Protein AF-A5PBW7-F1 (afdb_monomer)

Solvent-accessible surface area (backbone atoms only — not comparable to full-atom values): 5885 Å² total; per-residue (Å²): 134,88,78,90,85,82,87,80,88,65,82,70,96,70,88,80,74,85,81,78,78,98,72,79,95,56,72,62,61,53,51,53,47,51,38,52,52,53,45,43,58,60,48,43,75,74,28,55,65,46,84,74,48,76,46,69,57,79,86,53,34,36,40,42,33,29,36,30,60,50,97,52,80,86,53,22,40,36,44,29,35,24,35,71,88,77,42,77,80,45,76,47,76,72

pLDDT: mean 72.89, std 20.52, range [33.12, 94.44]

Mean predicted aligned error: 12.85 Å

Radius of gyration: 16.7 Å; Cα contacts (8 Å, |Δi|>4): 130; chains: 1; bounding box: 35×58×32 Å

Nearest PDB structures (foldseek):
  6o38-assembly2_H  TM=7.677E-01  e=3.581E-01  Acinetobacter nosocomialis M2
  3kul-assembly1_A  TM=6.427E-01  e=1.148E+00  Homo sapiens
  7xmj-assembly1_A  TM=5.083E-01  e=2.707E+00  Lactococcus lactis subsp. lactis KF147
  1fgk-assembly1_B  TM=5.675E-01  e=4.996E+00  Homo sapiens

Sequence (94 aa):
MLGGCATYGDGGLLGGILGGNDYGYDARGDFERAAVEACGREASRYGSVNIQRVDQQGRDYVYVYGRIETRDYNRDEFTCVFREDGRIVDFQTR

Foldseek 3Di:
DDDDDDDPPDDPPPPPPPDDDDDDPDPVVVQQVLQCVVLCVVLVVVAHKDWDDWDDDDQFKIKTWTFHDDPDPVWGIKIWIATPVSDTPDIDID

Structure (mmCIF, N/CA/C/O backbone):
data_AF-A5PBW7-F1
#
_entry.id   AF-A5PBW7-F1
#
loop_
_atom_site.group_PDB
_atom_site.id
_atom_site.type_symbol
_atom_site.label_atom_id
_atom_site.label_alt_id
_atom_site.label_comp_id
_atom_site.label_asym_id
_atom_site.label_entity_id
_atom_site.label_seq_id
_atom_site.pdbx_PDB_ins_code
_atom_site.Cartn_x
_atom_site.Cartn_y
_atom_site.Cartn_z
_atom_site.occupancy
_atom_site.B_iso_or_equiv
_atom_site.auth_seq_id
_atom_site.auth_comp_id
_atom_site.auth_asym_id
_atom_site.auth_atom_id
_atom_site.pdbx_PDB_model_num
ATOM 1 N N . MET A 1 1 ? 2.736 48.493 -6.885 1.00 41.75 1 MET A N 1
ATOM 2 C CA . MET A 1 1 ? 2.326 48.264 -5.487 1.00 41.75 1 MET A CA 1
ATOM 3 C C . MET A 1 1 ? 1.858 46.825 -5.362 1.00 41.75 1 MET A C 1
ATOM 5 O O . MET A 1 1 ? 0.872 46.514 -6.006 1.00 41.75 1 MET A O 1
ATOM 9 N N . LEU A 1 2 ? 2.598 46.035 -4.565 1.00 46.28 2 LEU A N 1
ATOM 10 C CA . LEU A 1 2 ? 2.232 44.768 -3.897 1.00 46.28 2 LEU A CA 1
ATOM 11 C C . LEU A 1 2 ? 1.746 43.594 -4.777 1.00 46.28 2 LEU A C 1
ATOM 13 O O . LEU A 1 2 ? 0.836 43.754 -5.568 1.00 46.28 2 LEU A O 1
ATOM 17 N N . GLY A 1 3 ? 2.232 42.359 -4.661 1.00 44.50 3 GLY A N 1
ATOM 18 C CA . GLY A 1 3 ? 3.147 41.703 -3.724 1.00 44.50 3 GLY A CA 1
ATOM 19 C C . GLY A 1 3 ? 3.012 40.178 -3.918 1.00 44.50 3 GLY A C 1
ATOM 20 O O . GLY A 1 3 ? 2.019 39.729 -4.485 1.00 44.50 3 GLY A O 1
ATOM 21 N N . GLY A 1 4 ? 4.032 39.408 -3.510 1.00 46.66 4 GLY A N 1
ATOM 22 C CA . GLY A 1 4 ? 4.081 37.932 -3.580 1.00 46.66 4 GLY A CA 1
ATOM 23 C C . GLY A 1 4 ? 2.955 37.251 -2.782 1.00 46.66 4 GLY A C 1
ATOM 24 O O . GLY A 1 4 ? 2.157 37.928 -2.148 1.00 46.66 4 GLY A O 1
ATOM 25 N N . CYS A 1 5 ? 2.789 35.931 -2.751 1.00 51.25 5 CYS A N 1
ATOM 26 C CA . CYS A 1 5 ? 3.708 34.788 -2.689 1.00 51.25 5 CYS A CA 1
ATOM 27 C C . CYS A 1 5 ? 2.933 33.547 -3.226 1.00 51.25 5 CYS A C 1
ATOM 29 O O . CYS A 1 5 ? 1.710 33.568 -3.271 1.00 51.25 5 CYS A O 1
ATOM 31 N N . ALA A 1 6 ? 3.520 32.461 -3.726 1.00 47.56 6 ALA A N 1
ATOM 32 C CA . ALA A 1 6 ? 4.408 31.579 -2.994 1.00 47.56 6 ALA A CA 1
ATOM 33 C C . ALA A 1 6 ? 5.223 30.689 -3.947 1.00 47.56 6 ALA A C 1
ATOM 35 O O . ALA A 1 6 ? 4.694 29.829 -4.647 1.00 47.56 6 ALA A O 1
ATOM 36 N N . THR A 1 7 ? 6.535 30.894 -3.919 1.00 51.47 7 THR A N 1
ATOM 37 C CA . THR A 1 7 ? 7.525 29.885 -4.281 1.00 51.47 7 THR A CA 1
ATOM 38 C C . THR A 1 7 ? 7.804 29.081 -3.013 1.00 51.47 7 THR A C 1
ATOM 40 O O . THR A 1 7 ? 8.530 29.543 -2.140 1.00 51.47 7 THR A O 1
ATOM 43 N N . TYR A 1 8 ? 7.189 27.907 -2.878 1.00 44.59 8 TYR A N 1
ATOM 44 C CA . TYR A 1 8 ? 7.635 26.889 -1.926 1.00 44.59 8 TYR A CA 1
ATOM 45 C C . TYR A 1 8 ? 8.501 25.891 -2.690 1.00 44.59 8 TYR A C 1
ATOM 47 O O . TYR A 1 8 ? 8.070 24.804 -3.058 1.00 44.59 8 TYR A O 1
ATOM 55 N N . GLY A 1 9 ? 9.736 26.306 -2.963 1.00 52.59 9 GLY A N 1
ATOM 56 C CA . GLY A 1 9 ? 10.848 25.377 -2.866 1.00 52.59 9 GLY A CA 1
ATOM 57 C C . GLY A 1 9 ? 11.241 25.361 -1.398 1.00 52.59 9 GLY A C 1
ATOM 58 O O . GLY A 1 9 ? 11.991 26.227 -0.973 1.00 52.59 9 GLY A O 1
ATOM 59 N N . ASP A 1 10 ? 10.675 24.444 -0.623 1.00 43.06 10 ASP A N 1
ATOM 60 C CA . ASP A 1 10 ? 11.167 24.143 0.717 1.00 43.06 10 ASP A CA 1
ATOM 61 C C . ASP A 1 10 ? 10.965 22.651 0.960 1.00 43.06 10 ASP A C 1
ATOM 63 O O . ASP A 1 10 ? 9.905 22.096 0.657 1.00 43.06 10 ASP A O 1
ATOM 67 N N . GLY A 1 11 ? 12.050 21.998 1.364 1.00 42.38 11 GLY A N 1
ATOM 68 C CA . GLY A 1 11 ? 12.223 20.556 1.367 1.00 42.38 11 GLY A CA 1
ATOM 69 C C . GLY A 1 11 ? 11.036 19.845 1.993 1.00 42.38 11 GLY A C 1
ATOM 70 O O . GLY A 1 11 ? 10.696 20.073 3.152 1.00 42.38 11 GLY A O 1
ATOM 71 N N . GLY A 1 12 ? 10.423 18.968 1.193 1.00 36.91 12 GLY A N 1
ATOM 72 C CA . GLY A 1 12 ? 9.327 18.113 1.611 1.00 36.91 12 GLY A CA 1
ATOM 73 C C . GLY A 1 12 ? 9.629 17.494 2.968 1.00 36.91 12 GLY A C 1
ATOM 74 O O . GLY A 1 12 ? 10.622 16.789 3.151 1.00 36.91 12 GLY A O 1
ATOM 75 N N . LEU A 1 13 ? 8.741 17.806 3.902 1.00 41.06 13 LEU A N 1
ATOM 76 C CA . LEU A 1 13 ? 8.703 17.448 5.310 1.00 41.06 13 LEU A CA 1
ATOM 77 C C . LEU A 1 13 ? 8.495 15.931 5.519 1.00 41.06 13 LEU 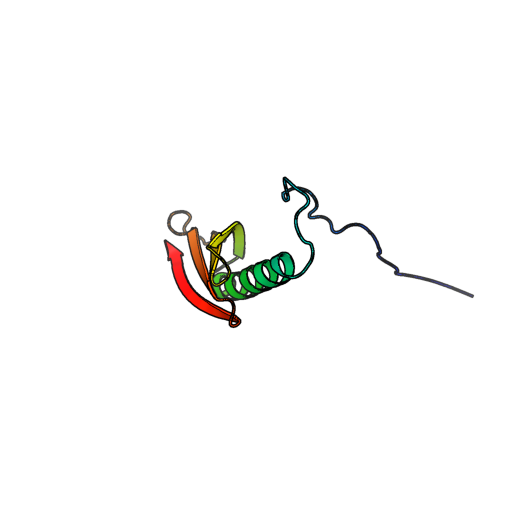A C 1
ATOM 79 O O . LEU A 1 13 ? 7.603 15.518 6.248 1.00 41.06 13 LEU A O 1
ATOM 83 N N . LEU A 1 14 ? 9.276 15.097 4.828 1.00 46.28 14 LEU A N 1
ATOM 84 C CA . LEU A 1 14 ? 9.293 13.630 4.902 1.00 46.28 14 LEU A CA 1
ATOM 85 C C . LEU A 1 14 ? 10.734 13.072 4.823 1.00 46.28 14 LEU A C 1
ATOM 87 O O . LEU A 1 14 ? 10.940 11.884 4.588 1.00 46.28 14 LEU A O 1
ATOM 91 N N . GLY A 1 15 ? 11.750 13.917 5.033 1.00 37.44 15 GLY A N 1
ATOM 92 C CA . GLY A 1 15 ? 13.181 13.586 4.945 1.00 37.44 15 GLY A CA 1
ATOM 93 C C . GLY A 1 15 ? 13.752 12.740 6.092 1.00 37.44 15 GLY A C 1
ATOM 94 O O . GLY A 1 15 ? 14.877 12.987 6.510 1.00 37.44 15 GLY A O 1
ATOM 95 N N . GLY A 1 16 ? 12.998 11.777 6.633 1.00 36.22 16 GLY A N 1
ATOM 96 C CA . GLY A 1 16 ? 13.385 11.055 7.856 1.00 36.22 16 GLY A CA 1
ATOM 97 C C . GLY A 1 16 ? 13.500 9.529 7.778 1.00 36.22 16 GLY A C 1
ATOM 98 O O . GLY A 1 16 ? 14.044 8.945 8.708 1.00 36.22 16 GLY A O 1
ATOM 99 N N . ILE A 1 17 ? 13.004 8.862 6.727 1.00 45.00 17 ILE A N 1
ATOM 100 C CA . ILE A 1 17 ? 12.917 7.378 6.706 1.00 45.00 17 ILE A CA 1
ATOM 101 C C . ILE A 1 17 ? 13.707 6.737 5.550 1.00 45.00 17 ILE A C 1
ATOM 103 O O . ILE A 1 17 ? 13.883 5.525 5.508 1.00 45.00 17 ILE A O 1
ATOM 107 N N . LEU A 1 18 ? 14.268 7.520 4.630 1.00 43.41 18 LEU A N 1
ATOM 108 C CA . LEU A 1 18 ? 15.018 6.977 3.492 1.00 43.41 18 LEU A CA 1
ATOM 109 C C . LEU A 1 18 ? 16.500 6.839 3.847 1.00 43.41 18 LEU A C 1
ATOM 111 O O . LEU A 1 18 ? 17.369 7.561 3.362 1.00 43.41 18 LEU A O 1
ATOM 115 N N . GLY A 1 19 ? 16.770 5.909 4.759 1.00 37.75 19 GLY A N 1
ATOM 116 C CA . GLY A 1 19 ? 18.114 5.438 5.037 1.00 37.75 19 GLY A CA 1
ATOM 117 C C . GLY A 1 19 ? 18.681 4.685 3.835 1.00 37.75 19 GLY A C 1
ATOM 118 O O . GLY A 1 19 ? 18.295 3.551 3.577 1.00 37.75 19 GLY A O 1
ATOM 119 N N . GLY A 1 20 ? 19.669 5.292 3.180 1.00 36.91 20 GLY A N 1
ATOM 120 C CA . GLY A 1 20 ? 20.793 4.554 2.617 1.00 36.91 20 GLY A CA 1
ATOM 121 C C . GLY A 1 20 ? 20.854 4.412 1.095 1.00 36.91 20 GLY A C 1
ATOM 122 O O . GLY A 1 20 ? 20.129 3.626 0.500 1.00 36.91 20 GLY A O 1
ATOM 123 N N . ASN A 1 21 ? 21.928 5.003 0.563 1.00 35.91 21 ASN A N 1
ATOM 124 C CA . ASN A 1 21 ? 22.732 4.539 -0.572 1.00 35.91 21 ASN A CA 1
ATOM 125 C C . ASN A 1 21 ? 22.268 4.926 -1.987 1.00 35.91 21 ASN A C 1
ATOM 127 O O . ASN A 1 21 ? 21.424 4.278 -2.600 1.00 35.91 21 ASN A O 1
ATOM 131 N N . ASP A 1 22 ? 22.951 5.945 -2.517 1.00 46.84 22 ASP A N 1
ATOM 132 C CA . ASP A 1 22 ? 23.356 6.152 -3.912 1.00 46.84 22 ASP A CA 1
ATOM 133 C C . ASP A 1 22 ? 23.297 4.913 -4.827 1.00 46.84 22 ASP A C 1
ATOM 135 O O . ASP A 1 22 ? 24.320 4.273 -5.042 1.00 46.84 22 ASP A O 1
ATOM 139 N N . TYR A 1 23 ? 22.145 4.612 -5.444 1.00 33.31 23 TYR A N 1
ATOM 140 C CA . TYR A 1 23 ? 22.061 3.776 -6.655 1.00 33.31 23 TYR A CA 1
ATOM 141 C C . TYR A 1 23 ? 20.806 4.119 -7.489 1.00 33.31 23 TYR A C 1
ATOM 143 O O . TYR A 1 23 ? 19.719 3.617 -7.218 1.00 33.31 23 TYR A O 1
ATOM 151 N N . GLY A 1 24 ? 20.966 4.926 -8.548 1.00 33.12 24 GLY A N 1
ATOM 152 C CA . GLY A 1 24 ? 20.018 5.010 -9.676 1.00 33.12 24 GLY A CA 1
ATOM 153 C C .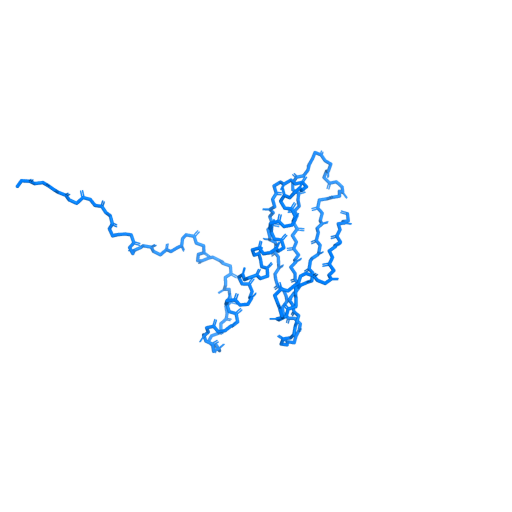 GLY A 1 24 ? 18.687 5.719 -9.394 1.00 33.12 24 GLY A C 1
ATOM 154 O O . GLY A 1 24 ? 17.637 5.081 -9.343 1.00 33.12 24 GLY A O 1
ATOM 155 N N . TYR A 1 25 ? 18.734 7.042 -9.240 1.00 35.19 25 TYR A N 1
ATOM 156 C CA . TYR A 1 25 ? 17.560 7.913 -9.136 1.00 35.19 25 TYR A CA 1
ATOM 157 C C . TYR A 1 25 ? 16.728 7.884 -10.433 1.00 35.19 25 TYR A C 1
ATOM 159 O O . TYR A 1 25 ? 17.259 8.157 -11.503 1.00 35.19 25 TYR A O 1
ATOM 167 N N . ASP A 1 26 ? 15.474 7.429 -10.321 1.00 47.56 26 ASP A N 1
ATOM 168 C CA . ASP A 1 26 ? 14.235 8.064 -10.827 1.00 47.56 26 ASP A CA 1
ATOM 169 C C . ASP A 1 26 ? 13.117 7.015 -11.011 1.00 47.56 26 ASP A C 1
ATOM 171 O O . ASP A 1 26 ? 12.067 7.119 -10.390 1.00 47.56 26 ASP A O 1
ATOM 175 N N . ALA A 1 27 ? 13.359 5.893 -11.697 1.00 46.69 27 ALA A N 1
ATOM 176 C CA . ALA A 1 27 ? 12.291 4.915 -11.982 1.00 46.69 27 ALA A CA 1
ATOM 177 C C . ALA A 1 27 ? 11.759 4.144 -10.751 1.00 46.69 27 ALA A C 1
ATOM 179 O O . ALA A 1 27 ? 10.592 3.755 -10.704 1.00 46.69 27 ALA A O 1
ATOM 180 N N . ARG A 1 28 ? 12.609 3.903 -9.741 1.00 53.94 28 ARG A N 1
ATOM 181 C CA . ARG A 1 28 ? 12.218 3.154 -8.531 1.00 53.94 28 ARG A CA 1
ATOM 182 C C . ARG A 1 28 ? 11.293 3.951 -7.619 1.00 53.94 28 ARG A C 1
ATOM 184 O O . ARG A 1 28 ? 10.319 3.394 -7.122 1.00 53.94 28 ARG A O 1
ATOM 191 N N . GLY A 1 29 ? 11.570 5.245 -7.464 1.00 65.62 29 GLY A N 1
ATOM 192 C CA . GLY A 1 29 ? 10.762 6.136 -6.638 1.00 65.62 29 GLY A CA 1
ATOM 193 C C . GLY A 1 29 ? 9.367 6.349 -7.218 1.00 65.62 29 GLY A C 1
ATOM 194 O O . GLY A 1 29 ? 8.399 6.378 -6.464 1.00 65.62 29 GLY A O 1
ATOM 195 N N . ASP A 1 30 ? 9.240 6.434 -8.545 1.00 75.12 30 ASP A N 1
ATOM 196 C CA . ASP A 1 30 ? 7.936 6.578 -9.198 1.00 75.12 30 ASP A CA 1
ATOM 197 C C . ASP A 1 30 ? 7.088 5.309 -9.096 1.00 75.12 30 ASP A C 1
ATOM 199 O O . ASP A 1 30 ? 5.883 5.391 -8.850 1.00 75.12 30 ASP A O 1
ATOM 203 N N . PHE A 1 31 ? 7.708 4.131 -9.213 1.00 78.69 31 PHE A N 1
ATOM 204 C CA . PHE A 1 31 ? 6.992 2.866 -9.083 1.00 78.69 31 PHE A CA 1
ATOM 205 C C . PHE A 1 31 ? 6.552 2.587 -7.639 1.00 78.69 31 PHE A C 1
ATOM 207 O O . PHE A 1 31 ? 5.396 2.232 -7.406 1.00 78.69 31 PHE A O 1
ATOM 214 N N . GLU A 1 32 ? 7.425 2.819 -6.653 1.00 78.88 32 GLU A N 1
ATOM 215 C CA . GLU A 1 32 ? 7.041 2.749 -5.239 1.00 78.88 32 GLU A CA 1
ATOM 216 C C . GLU A 1 32 ? 5.970 3.785 -4.892 1.00 78.88 32 GLU A C 1
ATOM 218 O O . GLU A 1 32 ? 5.015 3.464 -4.187 1.00 78.88 32 GLU A O 1
ATOM 223 N N . ARG A 1 33 ? 6.069 5.009 -5.424 1.00 83.56 33 ARG A N 1
ATOM 224 C CA . ARG A 1 33 ? 5.052 6.048 -5.222 1.00 83.56 33 ARG A CA 1
ATOM 225 C C . ARG A 1 33 ? 3.701 5.626 -5.793 1.00 83.56 33 ARG A C 1
ATOM 227 O O . ARG A 1 33 ? 2.698 5.765 -5.098 1.00 83.56 33 ARG A O 1
ATOM 234 N N . ALA A 1 34 ? 3.670 5.079 -7.008 1.00 87.31 34 ALA A N 1
ATOM 235 C CA . ALA A 1 34 ? 2.447 4.562 -7.618 1.00 87.31 34 ALA A CA 1
ATOM 236 C C . ALA A 1 34 ? 1.844 3.410 -6.797 1.00 87.31 34 ALA A C 1
ATOM 238 O O . ALA A 1 34 ? 0.632 3.384 -6.576 1.00 87.31 34 ALA A O 1
ATOM 239 N N . ALA A 1 35 ? 2.685 2.503 -6.288 1.00 89.06 35 ALA A N 1
ATOM 240 C CA . ALA A 1 35 ? 2.254 1.418 -5.415 1.00 89.06 35 ALA A CA 1
ATOM 241 C C . ALA A 1 35 ? 1.643 1.950 -4.112 1.00 89.06 35 ALA A C 1
ATOM 243 O O . ALA A 1 35 ? 0.540 1.554 -3.741 1.00 89.06 35 ALA A O 1
ATOM 244 N N . VAL A 1 36 ? 2.321 2.884 -3.440 1.00 88.38 36 VAL A N 1
ATOM 245 C CA . VAL A 1 36 ? 1.840 3.513 -2.203 1.00 88.38 36 VAL A CA 1
ATOM 246 C C . VAL A 1 36 ? 0.535 4.266 -2.438 1.00 88.38 36 VAL A C 1
ATOM 248 O O . VAL A 1 36 ? -0.380 4.153 -1.626 1.00 88.38 36 VAL A O 1
ATOM 251 N N . GLU A 1 37 ? 0.407 4.995 -3.545 1.00 88.62 37 GLU A N 1
ATOM 252 C CA . GLU A 1 37 ? -0.819 5.720 -3.867 1.00 88.62 37 GLU A CA 1
ATOM 253 C C . GLU A 1 37 ? -1.986 4.763 -4.149 1.00 88.62 37 GLU A C 1
ATOM 255 O O . GLU A 1 37 ? -3.073 4.935 -3.593 1.00 88.62 37 GLU A O 1
ATOM 260 N N . ALA A 1 38 ? -1.770 3.734 -4.973 1.00 90.94 38 ALA A N 1
ATOM 261 C CA . ALA A 1 38 ? -2.800 2.761 -5.321 1.00 90.94 38 ALA A CA 1
ATOM 262 C C . ALA A 1 38 ? -3.239 1.951 -4.094 1.00 90.94 38 ALA A C 1
ATOM 264 O O . ALA A 1 38 ? -4.428 1.904 -3.770 1.00 90.94 38 ALA A O 1
ATOM 265 N N . CYS A 1 39 ? -2.279 1.366 -3.376 1.00 89.94 39 CYS A N 1
ATOM 266 C CA . CYS A 1 39 ? -2.534 0.584 -2.171 1.00 89.94 39 CYS A CA 1
ATOM 267 C C . CYS A 1 39 ? -3.119 1.443 -1.049 1.00 89.94 39 CYS A C 1
ATOM 269 O O . CYS A 1 39 ? -4.050 1.016 -0.371 1.00 89.94 39 CYS A O 1
ATOM 271 N N . GLY A 1 40 ? -2.620 2.669 -0.878 1.00 87.88 40 GLY A N 1
ATOM 272 C CA . GLY A 1 40 ? -3.137 3.627 0.090 1.00 87.88 40 GLY A CA 1
ATOM 273 C C . GLY A 1 40 ? -4.583 4.005 -0.209 1.00 87.88 40 GLY A C 1
ATOM 274 O O . GLY A 1 40 ? -5.409 3.998 0.698 1.00 87.88 40 GLY A O 1
ATOM 275 N N . ARG A 1 41 ? -4.931 4.258 -1.476 1.00 88.38 41 ARG A N 1
ATOM 276 C CA . ARG A 1 41 ? -6.308 4.552 -1.899 1.00 88.38 41 ARG A CA 1
ATOM 277 C C . ARG A 1 41 ? -7.247 3.368 -1.685 1.00 88.38 41 ARG A C 1
ATOM 279 O O . ARG A 1 41 ? -8.389 3.579 -1.283 1.00 88.38 41 ARG A O 1
ATOM 286 N N . GLU A 1 42 ? -6.789 2.147 -1.950 1.00 89.25 42 GLU A N 1
ATOM 287 C CA . GLU A 1 42 ? -7.579 0.935 -1.718 1.00 89.25 42 GLU A CA 1
ATOM 288 C C . GLU A 1 42 ? -7.811 0.706 -0.218 1.00 89.25 42 GLU A C 1
ATOM 290 O O . GLU A 1 42 ? -8.952 0.562 0.217 1.00 89.25 42 GLU A O 1
ATOM 295 N N . ALA A 1 43 ? -6.752 0.789 0.592 1.00 86.62 43 ALA A N 1
ATOM 296 C CA . ALA A 1 43 ? -6.831 0.653 2.043 1.00 86.62 43 ALA A CA 1
ATOM 297 C C . ALA A 1 43 ? -7.647 1.783 2.703 1.00 86.62 43 ALA A C 1
ATOM 299 O O . ALA A 1 43 ? -8.361 1.545 3.677 1.00 86.62 43 ALA A O 1
ATOM 300 N N . SER A 1 44 ? -7.626 2.994 2.132 1.00 86.00 44 SER A N 1
ATOM 301 C CA . SER A 1 44 ? -8.367 4.157 2.653 1.00 86.00 44 SER A CA 1
ATOM 302 C C . SER A 1 44 ? -9.881 3.969 2.610 1.00 86.00 44 SER A C 1
ATOM 304 O O . SER A 1 44 ? -10.617 4.686 3.283 1.00 86.00 44 SER A O 1
ATOM 306 N N . ARG A 1 45 ? -10.371 2.988 1.841 1.00 86.94 45 ARG A N 1
ATOM 307 C CA . ARG A 1 45 ? -11.790 2.609 1.830 1.00 86.94 45 ARG A CA 1
ATOM 308 C C . ARG A 1 45 ? -12.240 1.976 3.147 1.00 86.94 45 ARG A C 1
ATOM 310 O O . ARG A 1 45 ? -13.435 1.970 3.424 1.00 86.94 45 ARG A O 1
ATOM 317 N N . TYR A 1 46 ? -11.304 1.454 3.938 1.00 84.69 46 TYR A N 1
ATOM 318 C CA . TYR A 1 46 ? -11.569 0.767 5.202 1.00 84.69 46 TYR A CA 1
ATOM 319 C C . TYR A 1 46 ? -11.311 1.650 6.435 1.00 84.69 46 TYR A C 1
ATOM 321 O O . TYR A 1 46 ? -11.884 1.388 7.490 1.00 84.69 46 TYR A O 1
ATOM 329 N N . GLY A 1 47 ? -10.482 2.694 6.323 1.00 86.06 47 GLY A N 1
ATOM 330 C CA . GLY A 1 47 ? -10.143 3.591 7.432 1.00 86.06 47 GLY A CA 1
ATOM 331 C C . GLY A 1 47 ? -8.937 4.482 7.135 1.00 86.06 47 GLY A C 1
ATOM 332 O O . GLY A 1 47 ? -8.503 4.582 5.989 1.00 86.06 47 GLY A O 1
ATOM 333 N N . SER A 1 48 ? -8.384 5.131 8.162 1.00 86.00 48 SER A N 1
ATOM 334 C CA . SER A 1 48 ? -7.158 5.927 8.008 1.00 86.00 48 SER A CA 1
ATOM 335 C C . SER A 1 48 ? -5.964 5.008 7.788 1.00 86.00 48 SER A C 1
ATOM 337 O O . SER A 1 48 ? -5.755 4.072 8.549 1.00 86.00 48 SER A O 1
ATOM 339 N N . VAL A 1 49 ? -5.165 5.268 6.757 1.00 87.50 49 VAL A N 1
ATOM 340 C CA . VAL A 1 49 ? -4.062 4.382 6.368 1.00 87.50 49 VAL A CA 1
ATOM 341 C C . VAL A 1 49 ? -2.728 4.939 6.833 1.00 87.50 49 VAL A C 1
ATOM 343 O O . VAL A 1 49 ? -2.404 6.098 6.579 1.00 87.50 49 VAL A O 1
ATOM 346 N N . ASN A 1 50 ? -1.918 4.078 7.436 1.00 86.81 50 ASN A N 1
ATOM 347 C CA . ASN A 1 50 ? -0.531 4.340 7.774 1.00 86.81 50 ASN A CA 1
ATOM 348 C C . ASN A 1 50 ? 0.376 3.316 7.077 1.00 86.81 50 ASN A C 1
ATOM 350 O O . ASN A 1 50 ? 0.336 2.122 7.369 1.00 86.81 50 ASN A O 1
ATOM 354 N N . ILE A 1 51 ? 1.185 3.774 6.124 1.00 85.50 51 ILE A N 1
ATOM 355 C CA . ILE A 1 51 ? 2.143 2.920 5.413 1.00 85.50 51 ILE A CA 1
ATOM 356 C C . ILE A 1 51 ? 3.361 2.722 6.320 1.00 85.50 51 ILE A C 1
ATOM 358 O O . ILE A 1 51 ? 3.992 3.697 6.720 1.00 85.50 51 ILE A O 1
ATOM 362 N N . GLN A 1 52 ? 3.707 1.470 6.617 1.00 87.12 52 GLN A N 1
ATOM 363 C CA . GLN A 1 52 ? 4.825 1.142 7.509 1.00 87.12 52 GLN A CA 1
ATOM 364 C C . GLN A 1 52 ? 6.074 0.708 6.744 1.00 87.12 52 GLN A C 1
ATOM 366 O O . GLN A 1 52 ? 7.194 1.030 7.136 1.00 87.12 52 GLN A O 1
ATOM 371 N N . ARG A 1 53 ? 5.897 -0.076 5.678 1.00 84.62 53 ARG A N 1
ATOM 372 C CA . ARG A 1 53 ? 7.000 -0.653 4.909 1.00 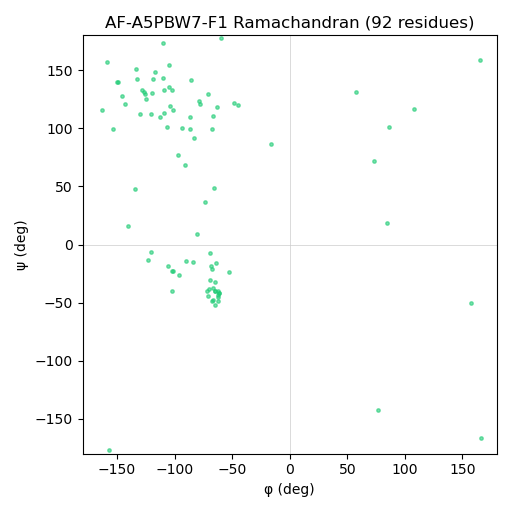84.62 53 ARG A CA 1
ATOM 373 C C . ARG A 1 53 ? 6.588 -0.820 3.458 1.00 84.62 53 ARG A C 1
ATOM 375 O O . ARG A 1 53 ? 5.485 -1.271 3.171 1.00 84.62 53 ARG A O 1
ATOM 382 N N . VAL A 1 54 ? 7.517 -0.530 2.563 1.00 87.31 54 VAL A N 1
ATOM 383 C CA . VAL A 1 54 ? 7.41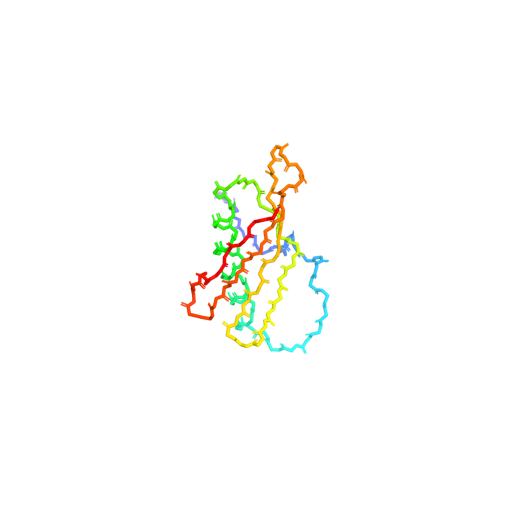8 -0.862 1.145 1.00 87.31 54 VAL A CA 1
ATOM 384 C C . VAL A 1 54 ? 8.594 -1.775 0.824 1.00 87.31 54 VAL A C 1
ATOM 386 O O . VAL A 1 54 ? 9.716 -1.505 1.243 1.00 87.31 54 VAL A O 1
ATOM 389 N N . ASP A 1 55 ? 8.318 -2.896 0.174 1.00 87.44 55 ASP A N 1
ATOM 390 C CA . ASP A 1 55 ? 9.307 -3.902 -0.195 1.00 87.44 55 ASP A CA 1
ATOM 391 C C . ASP A 1 55 ? 9.147 -4.234 -1.677 1.00 87.44 55 ASP A C 1
ATOM 393 O O . ASP A 1 55 ? 8.131 -4.774 -2.111 1.00 87.44 55 ASP A O 1
ATOM 397 N N . GLN A 1 56 ? 10.136 -3.865 -2.480 1.00 81.25 56 GLN A N 1
ATOM 398 C CA . GLN A 1 56 ? 10.135 -4.162 -3.906 1.00 81.25 56 GLN A CA 1
ATOM 399 C C . GLN A 1 56 ? 10.745 -5.547 -4.135 1.00 81.25 56 GLN A C 1
ATOM 401 O O . GLN A 1 56 ? 11.954 -5.740 -3.993 1.00 81.25 56 GLN A O 1
ATOM 406 N N . GLN A 1 57 ? 9.910 -6.509 -4.528 1.00 82.75 57 GLN A N 1
ATOM 407 C CA . GLN A 1 57 ? 10.354 -7.856 -4.870 1.00 82.75 57 GLN A CA 1
ATOM 408 C C . GLN A 1 57 ? 10.611 -7.949 -6.374 1.00 82.75 57 GLN A C 1
ATOM 410 O O . GLN A 1 57 ? 9.701 -8.093 -7.192 1.00 82.75 57 GLN A O 1
ATOM 415 N N . GLY A 1 58 ? 11.892 -7.868 -6.732 1.00 80.06 58 GLY A N 1
ATOM 416 C CA . GLY A 1 58 ? 12.333 -7.902 -8.123 1.00 80.06 58 GLY A CA 1
ATOM 417 C C . GLY A 1 58 ? 12.100 -6.570 -8.835 1.00 80.06 58 GLY A C 1
ATOM 418 O O . GLY A 1 58 ? 12.330 -5.508 -8.262 1.00 80.06 58 GLY A O 1
ATOM 419 N N . ARG A 1 59 ? 11.715 -6.629 -10.113 1.00 78.00 59 ARG A N 1
ATOM 420 C CA . ARG A 1 59 ? 11.350 -5.445 -10.918 1.00 78.00 59 ARG A CA 1
ATOM 421 C C . ARG A 1 59 ? 9.843 -5.348 -11.132 1.00 78.00 59 ARG A C 1
ATOM 423 O O . ARG A 1 59 ? 9.334 -4.277 -11.420 1.00 78.00 59 ARG A O 1
ATOM 430 N N . ASP A 1 60 ? 9.164 -6.468 -10.929 1.00 87.12 60 ASP A N 1
ATOM 431 C CA . ASP A 1 60 ? 7.797 -6.683 -11.362 1.00 87.12 60 ASP A CA 1
ATOM 432 C C . ASP A 1 60 ? 6.784 -6.401 -10.245 1.00 87.12 60 ASP A C 1
ATOM 434 O O . ASP A 1 60 ? 5.645 -6.057 -10.545 1.00 87.12 60 ASP A O 1
ATOM 438 N N . TYR A 1 61 ? 7.168 -6.528 -8.965 1.00 89.38 61 TYR A N 1
ATOM 439 C CA . TYR A 1 61 ? 6.238 -6.448 -7.831 1.00 89.38 61 TYR A CA 1
ATOM 440 C C . TYR A 1 61 ? 6.727 -5.537 -6.699 1.00 89.38 61 TYR A C 1
ATOM 442 O O . TYR A 1 61 ? 7.900 -5.532 -6.327 1.00 89.38 61 TYR A O 1
ATOM 450 N N . VAL A 1 62 ? 5.787 -4.818 -6.089 1.00 90.44 62 VAL A N 1
ATOM 451 C CA . VAL A 1 62 ? 5.965 -4.014 -4.879 1.00 90.44 62 VAL A CA 1
ATOM 452 C C . VAL A 1 62 ? 4.943 -4.450 -3.842 1.00 90.44 62 VAL A C 1
ATOM 454 O O . VAL A 1 62 ? 3.740 -4.455 -4.087 1.00 90.44 62 VAL A O 1
ATOM 457 N N . TYR A 1 63 ? 5.440 -4.797 -2.666 1.00 92.00 63 TYR A N 1
ATOM 458 C CA . TYR A 1 63 ? 4.666 -5.186 -1.506 1.00 92.00 63 TYR A CA 1
ATOM 459 C C . TYR A 1 63 ? 4.598 -3.996 -0.560 1.00 92.00 63 TYR A C 1
ATOM 461 O O . TYR A 1 63 ? 5.607 -3.535 -0.030 1.00 92.00 63 TYR A O 1
ATOM 469 N N . VAL A 1 64 ? 3.396 -3.487 -0.351 1.00 90.94 64 VAL A N 1
ATOM 470 C CA . VAL A 1 64 ? 3.119 -2.391 0.566 1.00 90.94 64 VAL A CA 1
ATOM 471 C C . VAL A 1 64 ? 2.482 -2.976 1.815 1.00 90.94 64 VAL A C 1
ATOM 473 O O . VAL A 1 64 ? 1.411 -3.579 1.754 1.00 90.94 64 VAL A O 1
ATOM 476 N N . TYR A 1 65 ? 3.141 -2.779 2.949 1.00 91.75 65 TYR A N 1
ATOM 477 C CA . TYR A 1 65 ? 2.658 -3.168 4.263 1.00 91.75 65 TYR A CA 1
ATOM 478 C C . TYR A 1 65 ? 2.286 -1.919 5.048 1.00 91.75 65 TYR A C 1
ATOM 480 O O . TYR A 1 65 ? 3.057 -0.956 5.141 1.00 91.75 65 TYR A O 1
ATOM 488 N N . GLY A 1 66 ? 1.118 -1.942 5.668 1.00 89.69 66 GLY A N 1
ATOM 489 C CA . GLY A 1 66 ? 0.657 -0.828 6.473 1.00 89.69 66 GLY A CA 1
ATOM 490 C C . GLY A 1 66 ? -0.374 -1.245 7.500 1.00 89.69 66 GLY A C 1
ATOM 491 O O . GLY A 1 66 ? -0.678 -2.426 7.661 1.00 89.69 66 GLY A O 1
ATOM 492 N N . ARG A 1 67 ? -0.876 -0.244 8.211 1.00 89.06 67 ARG A N 1
ATOM 493 C CA . ARG A 1 67 ? -1.997 -0.355 9.132 1.00 89.06 67 ARG A CA 1
ATOM 494 C C . ARG A 1 67 ? -3.155 0.513 8.659 1.00 89.06 67 ARG A C 1
ATOM 496 O O . ARG A 1 67 ? -2.948 1.547 8.028 1.00 89.06 67 ARG A O 1
ATOM 503 N N . ILE A 1 68 ? -4.363 0.077 8.955 1.00 89.06 68 ILE A N 1
ATOM 504 C CA . ILE A 1 68 ? -5.627 0.763 8.778 1.00 89.06 68 ILE A CA 1
ATOM 505 C C . ILE A 1 68 ? -6.109 1.027 10.195 1.00 89.06 68 ILE A C 1
ATOM 507 O O . ILE A 1 68 ? -6.473 0.104 10.919 1.00 89.06 68 ILE A O 1
ATOM 511 N N . GLU A 1 69 ? -6.098 2.283 10.613 1.00 83.81 69 GLU A N 1
ATOM 512 C CA . GLU A 1 69 ? -6.656 2.673 11.896 1.00 83.81 69 GLU A CA 1
ATOM 513 C C . GLU A 1 69 ? -8.174 2.475 11.835 1.00 83.81 69 GLU A C 1
ATOM 515 O O . GLU A 1 69 ? -8.921 3.277 11.265 1.00 83.81 69 GLU A O 1
ATOM 520 N N . THR A 1 70 ? -8.622 1.356 12.397 1.00 76.94 70 THR A N 1
ATOM 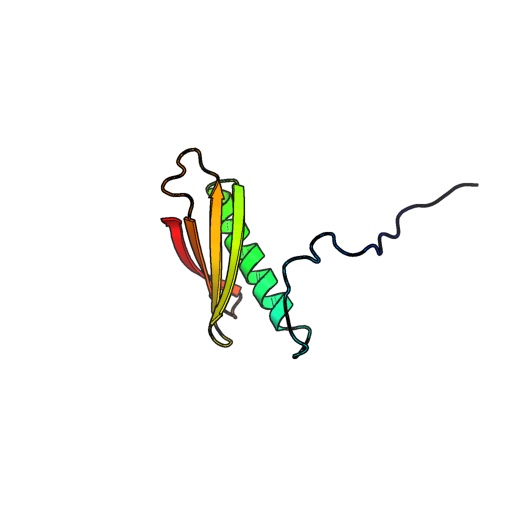521 C CA . THR A 1 70 ? -10.033 1.049 12.611 1.00 76.94 70 THR A CA 1
ATOM 522 C C . THR A 1 70 ? -10.344 1.102 14.103 1.00 76.94 70 THR A C 1
ATOM 524 O O . THR A 1 70 ? -9.463 1.245 14.951 1.00 76.94 70 THR A O 1
ATOM 527 N N . ARG A 1 71 ? -11.625 0.977 14.450 1.00 73.31 71 ARG A N 1
ATOM 528 C CA . ARG A 1 71 ? -12.054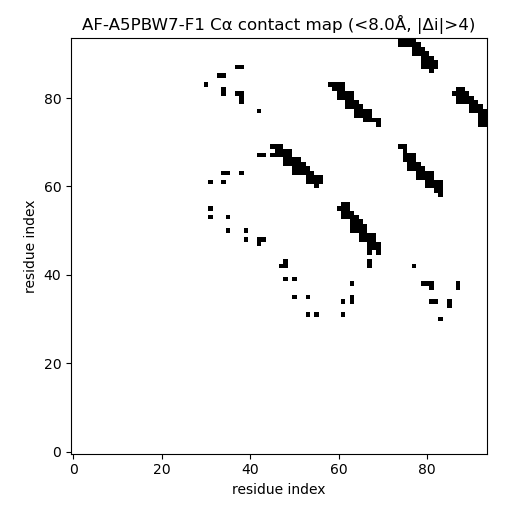 0.900 15.850 1.00 73.31 71 ARG A CA 1
ATOM 529 C C . ARG A 1 71 ? -11.606 -0.401 16.537 1.00 73.31 71 ARG A C 1
ATOM 531 O O . ARG A 1 71 ? -11.560 -0.440 17.763 1.00 73.31 71 ARG A O 1
ATOM 538 N N . ASP A 1 72 ? -11.257 -1.422 15.752 1.00 69.44 72 ASP A N 1
ATOM 539 C CA . ASP A 1 72 ? -10.749 -2.719 16.189 1.00 69.44 72 ASP A CA 1
ATOM 540 C C . ASP A 1 72 ? -9.243 -2.832 15.900 1.00 69.44 72 ASP A C 1
ATOM 542 O O . ASP A 1 72 ? -8.817 -3.137 14.787 1.00 69.44 72 ASP A O 1
ATOM 546 N N . TYR A 1 73 ? -8.423 -2.638 16.934 1.00 65.88 73 TYR A N 1
ATOM 547 C CA . TYR A 1 73 ? -6.953 -2.705 16.855 1.00 65.88 73 TYR A CA 1
ATOM 548 C C . TYR A 1 73 ? -6.387 -4.112 16.603 1.00 65.88 73 TYR A C 1
ATOM 550 O O . TYR A 1 73 ? -5.184 -4.265 16.451 1.00 65.88 73 TYR A O 1
ATOM 558 N N . ASN A 1 74 ? -7.224 -5.153 16.621 1.00 70.19 74 ASN A N 1
ATOM 559 C CA . ASN A 1 74 ? -6.773 -6.529 16.395 1.00 70.19 74 ASN A CA 1
ATOM 560 C C . ASN A 1 74 ? -6.673 -6.895 14.911 1.00 70.19 74 ASN A C 1
ATOM 562 O O . ASN A 1 74 ? -6.109 -7.943 14.608 1.00 70.19 74 ASN A O 1
ATOM 566 N N . ARG A 1 75 ? -7.266 -6.090 14.016 1.00 65.56 75 ARG A N 1
ATOM 567 C CA . ARG A 1 75 ? -7.237 -6.328 12.568 1.00 65.56 75 ARG A CA 1
ATOM 568 C C . ARG A 1 75 ? -6.910 -5.068 11.778 1.00 65.56 75 ARG A C 1
ATOM 570 O O . ARG A 1 75 ? -7.652 -4.664 10.879 1.00 65.56 75 ARG A O 1
ATOM 577 N N . ASP A 1 76 ? -5.871 -4.370 12.214 1.00 84.44 76 ASP A N 1
ATOM 578 C CA . ASP A 1 76 ? -5.447 -3.125 11.597 1.00 84.44 76 ASP A CA 1
ATOM 579 C C . ASP A 1 76 ? -4.422 -3.355 10.486 1.00 84.44 76 ASP A C 1
ATOM 581 O O . ASP A 1 76 ? -4.200 -2.455 9.698 1.00 84.44 76 ASP A O 1
ATOM 585 N N . GLU A 1 77 ? -3.798 -4.520 10.341 1.00 89.12 77 GLU A N 1
ATOM 586 C CA . GLU A 1 77 ? -2.710 -4.683 9.371 1.00 89.12 77 GLU A CA 1
ATOM 587 C C . GLU A 1 77 ? -3.215 -5.033 7.965 1.00 89.12 77 GLU A C 1
ATOM 589 O O . GLU A 1 77 ? -4.140 -5.826 7.776 1.00 89.12 77 GLU A O 1
ATOM 594 N N . PHE A 1 78 ? -2.567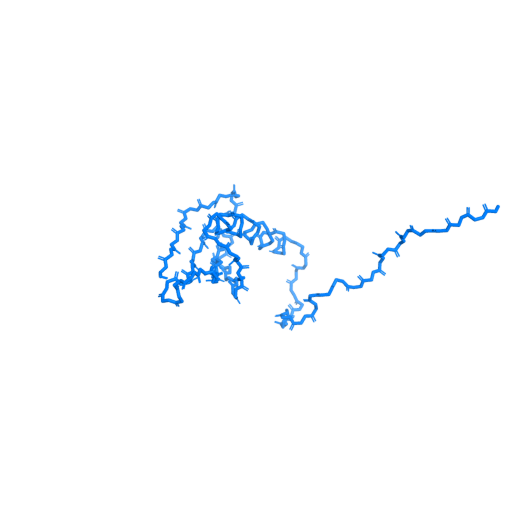 -4.468 6.944 1.00 91.81 78 PHE A N 1
ATOM 595 C CA . PHE A 1 78 ? -2.817 -4.824 5.553 1.00 91.81 78 PHE A CA 1
ATOM 596 C C . PHE A 1 78 ? -1.527 -5.038 4.767 1.00 91.81 78 PHE A C 1
ATOM 598 O O . PHE A 1 78 ? -0.477 -4.453 5.041 1.00 91.81 78 PHE A O 1
ATOM 605 N N . THR A 1 79 ? -1.634 -5.898 3.762 1.00 93.69 79 THR A N 1
ATOM 606 C CA . THR A 1 79 ? -0.612 -6.173 2.758 1.00 93.69 79 THR A CA 1
ATOM 607 C C . THR A 1 79 ? -1.230 -5.979 1.386 1.00 93.69 79 THR A C 1
ATOM 609 O O . THR A 1 79 ? -2.293 -6.520 1.095 1.00 93.69 79 THR A O 1
ATOM 612 N N . CYS A 1 80 ? -0.566 -5.207 0.542 1.00 93.31 80 CYS A N 1
ATOM 613 C CA . CYS A 1 80 ? -0.990 -4.932 -0.819 1.00 93.31 80 CYS A CA 1
ATOM 614 C C . CYS A 1 80 ? 0.147 -5.256 -1.780 1.00 93.31 80 CYS A C 1
ATOM 616 O O . CYS A 1 80 ? 1.278 -4.828 -1.562 1.00 93.31 80 CYS A O 1
ATOM 618 N N . VAL A 1 81 ? -0.153 -5.996 -2.842 1.00 93.75 81 VAL A N 1
ATOM 619 C CA . 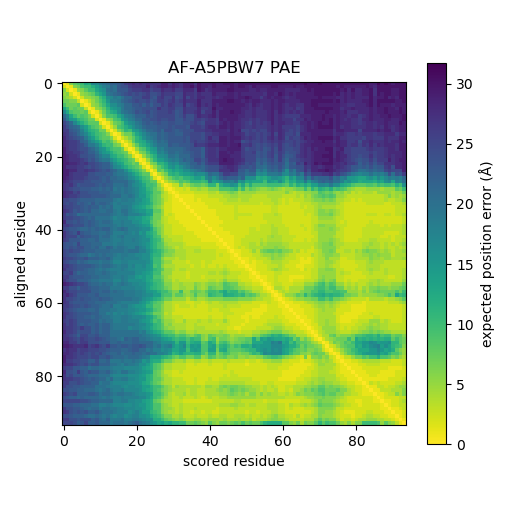VAL A 1 81 ? 0.808 -6.354 -3.883 1.00 93.75 81 VAL A CA 1
ATOM 620 C C . VAL A 1 81 ? 0.459 -5.584 -5.1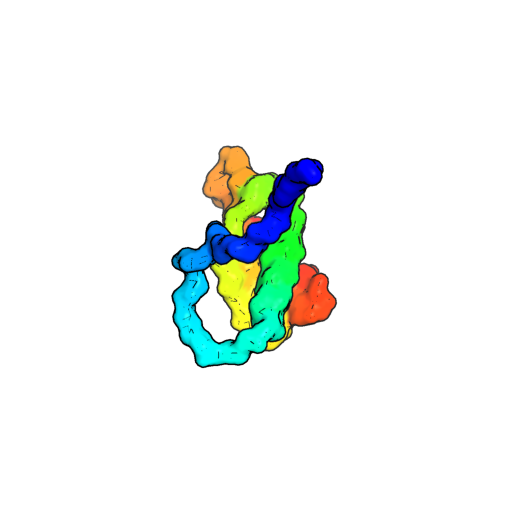44 1.00 93.75 81 VAL A C 1
ATOM 622 O O . VAL A 1 81 ? -0.582 -5.804 -5.766 1.00 93.75 81 VAL A O 1
ATOM 625 N N . PHE A 1 82 ? 1.349 -4.678 -5.519 1.00 92.19 82 PHE A N 1
ATOM 626 C CA . PHE A 1 82 ? 1.262 -3.862 -6.716 1.00 92.19 82 PHE A CA 1
ATOM 627 C C . PHE A 1 82 ? 2.239 -4.378 -7.766 1.00 92.19 82 PHE A C 1
ATOM 629 O O . PHE A 1 82 ? 3.384 -4.692 -7.450 1.00 92.19 82 PHE A O 1
ATOM 636 N N . ARG A 1 83 ? 1.798 -4.480 -9.015 1.00 91.31 83 ARG A N 1
ATOM 637 C CA . ARG A 1 83 ? 2.628 -4.943 -10.129 1.00 91.31 83 ARG A CA 1
ATOM 638 C C . ARG A 1 83 ? 3.049 -3.776 -11.024 1.00 91.31 83 ARG A C 1
ATOM 640 O O . ARG A 1 83 ? 2.352 -2.767 -11.098 1.00 91.31 83 ARG A O 1
ATOM 647 N N . GLU A 1 84 ? 4.174 -3.929 -11.723 1.00 84.69 84 GLU A N 1
ATOM 648 C CA . GLU A 1 84 ? 4.767 -2.935 -12.639 1.00 84.69 84 GLU A CA 1
ATOM 649 C C . GLU A 1 84 ? 3.814 -2.404 -13.714 1.00 84.69 84 GLU A C 1
ATOM 651 O O . GLU A 1 84 ? 3.967 -1.283 -14.188 1.00 84.69 84 GLU A O 1
ATOM 656 N N . ASP A 1 85 ? 2.777 -3.167 -14.056 1.00 85.00 85 ASP A N 1
ATOM 657 C CA . ASP A 1 85 ? 1.751 -2.771 -15.016 1.00 85.00 85 ASP A CA 1
ATOM 658 C C . ASP A 1 85 ? 0.667 -1.852 -14.427 1.00 85.00 85 ASP A C 1
ATOM 660 O O . ASP A 1 85 ? -0.353 -1.598 -15.070 1.00 85.00 85 ASP A O 1
ATOM 664 N N . GLY A 1 86 ? 0.866 -1.367 -13.202 1.00 85.38 86 GLY A N 1
ATOM 665 C CA . GLY A 1 86 ? 0.003 -0.380 -12.568 1.00 85.38 86 GLY A CA 1
ATOM 666 C C . GLY A 1 86 ? -1.226 -0.968 -11.874 1.00 85.38 86 GLY A C 1
ATOM 667 O O . GLY A 1 86 ? -2.197 -0.245 -11.644 1.00 85.38 86 GLY A O 1
ATOM 668 N N . ARG A 1 87 ? -1.235 -2.274 -11.575 1.00 90.19 87 ARG A N 1
ATOM 669 C CA . ARG A 1 87 ? -2.395 -2.969 -10.994 1.00 90.19 87 ARG A CA 1
ATOM 670 C C . ARG A 1 87 ? -2.091 -3.565 -9.626 1.00 90.19 87 ARG A C 1
ATOM 672 O O . ARG A 1 87 ? -1.027 -4.137 -9.407 1.00 90.19 87 ARG A O 1
ATOM 679 N N . ILE A 1 88 ? -3.077 -3.501 -8.733 1.00 91.38 88 ILE A N 1
ATOM 680 C CA . ILE A 1 88 ? -3.088 -4.287 -7.496 1.00 91.38 88 ILE A CA 1
ATOM 681 C C . ILE A 1 88 ? -3.496 -5.714 -7.868 1.00 91.38 88 ILE A C 1
ATOM 683 O O . ILE A 1 88 ? -4.561 -5.919 -8.451 1.00 91.38 88 ILE A O 1
ATOM 687 N N . VAL A 1 89 ? -2.637 -6.685 -7.572 1.00 94.44 89 VAL A N 1
ATOM 688 C CA . VAL A 1 89 ? -2.877 -8.105 -7.882 1.00 94.44 89 VAL A CA 1
ATOM 689 C C . VAL A 1 89 ? -3.323 -8.904 -6.663 1.00 94.44 89 VAL A C 1
ATOM 691 O O . VAL A 1 89 ? -3.976 -9.929 -6.825 1.00 94.44 89 VAL A O 1
ATOM 694 N N . ASP A 1 90 ? -3.002 -8.426 -5.461 1.00 92.62 90 ASP A N 1
ATOM 695 C CA . ASP A 1 90 ? -3.428 -9.026 -4.200 1.00 92.62 90 ASP A CA 1
ATOM 696 C C . ASP A 1 90 ? -3.570 -7.936 -3.130 1.00 92.62 90 ASP A C 1
ATOM 698 O O . ASP A 1 90 ? -2.772 -6.998 -3.070 1.00 92.62 90 ASP A O 1
ATOM 702 N N . PHE A 1 91 ? -4.606 -8.043 -2.302 1.00 92.81 91 PHE A N 1
ATOM 703 C CA . PHE A 1 91 ? -4.825 -7.162 -1.159 1.00 92.81 91 PHE A CA 1
ATOM 704 C C . PHE A 1 91 ? -5.410 -7.978 -0.014 1.00 92.81 91 PHE A C 1
ATOM 706 O O . PHE A 1 91 ? -6.474 -8.583 -0.145 1.00 92.81 91 PHE A O 1
ATOM 713 N N . GLN A 1 92 ? -4.711 -7.986 1.113 1.00 90.56 92 GLN A N 1
ATOM 714 C CA . GLN A 1 92 ? -5.071 -8.765 2.286 1.00 90.56 92 GLN A CA 1
ATOM 715 C C . GLN A 1 92 ? -5.095 -7.867 3.510 1.00 90.56 92 GLN A C 1
ATOM 717 O O . GLN A 1 92 ? -4.150 -7.122 3.756 1.00 90.56 92 GLN A O 1
ATOM 722 N N . THR A 1 93 ? -6.151 -7.986 4.303 1.00 87.44 93 THR A N 1
ATOM 723 C CA . THR A 1 93 ? -6.239 -7.415 5.649 1.00 87.44 93 THR A CA 1
ATOM 724 C C . THR A 1 93 ? -6.203 -8.547 6.665 1.00 87.44 93 THR A C 1
ATOM 726 O O . THR A 1 93 ? -6.713 -9.645 6.404 1.00 87.44 93 THR A O 1
ATOM 729 N N . ARG A 1 94 ? -5.549 -8.321 7.800 1.00 80.69 94 ARG A N 1
ATOM 730 C CA . ARG A 1 94 ? -5.400 -9.313 8.866 1.00 80.69 94 ARG A CA 1
ATOM 731 C C . ARG A 1 94 ? -5.899 -8.765 10.169 1.00 80.69 94 ARG A C 1
ATOM 733 O O . ARG A 1 94 ? -5.577 -7.594 10.434 1.00 80.69 94 ARG A O 1
#

Secondary structure (DSSP, 8-state):
------------TTTTS--------SHHHHHHHHHHHHHHHHHTTTSEEEEEEEEEETTTEEEEEEEEE-S-TTS-EEEEEEETTTEEEEEEE-